Protein AF-A0AA39P437-F1 (afdb_monomer)

Radius of gyration: 14.34 Å; Cα contacts (8 Å, |Δi|>4): 29; chains: 1; bounding box: 31×19×38 Å

Structure (mmCIF, N/CA/C/O backbone):
data_AF-A0AA39P437-F1
#
_entry.id   AF-A0AA39P437-F1
#
loop_
_atom_site.group_PDB
_atom_site.id
_atom_site.type_symbol
_atom_site.label_atom_id
_atom_site.label_alt_id
_atom_site.label_comp_id
_atom_site.label_asym_id
_atom_site.label_entity_id
_atom_site.label_seq_id
_atom_site.pdbx_PDB_ins_code
_atom_site.Cartn_x
_atom_site.Cartn_y
_atom_site.Cartn_z
_atom_site.occupancy
_atom_site.B_iso_or_equiv
_atom_site.auth_seq_id
_atom_site.auth_comp_id
_atom_site.auth_asym_id
_atom_site.auth_atom_id
_atom_site.pdbx_PDB_model_num
ATOM 1 N N . MET A 1 1 ? -21.938 13.498 18.621 1.00 37.50 1 MET A N 1
ATOM 2 C CA . MET A 1 1 ? -21.317 12.160 18.499 1.00 37.50 1 MET A CA 1
ATOM 3 C C . MET A 1 1 ? -21.711 11.569 17.148 1.00 37.50 1 MET A C 1
ATOM 5 O O . MET A 1 1 ? -22.755 10.944 17.038 1.00 37.50 1 MET A O 1
ATOM 9 N N . VAL A 1 2 ? -20.924 11.841 16.103 1.00 37.22 2 VAL A N 1
ATOM 10 C CA . VAL A 1 2 ? -21.219 11.493 14.692 1.00 37.22 2 VAL A CA 1
ATOM 11 C C . VAL A 1 2 ? -20.572 10.142 14.336 1.00 37.22 2 VAL A C 1
ATOM 13 O O . VAL A 1 2 ? -19.889 9.996 13.334 1.00 37.22 2 VAL A O 1
ATOM 16 N N . ILE A 1 3 ? -20.691 9.161 15.238 1.00 48.12 3 ILE A N 1
ATOM 17 C CA . ILE A 1 3 ? -19.863 7.935 15.241 1.00 48.12 3 ILE A CA 1
ATOM 18 C C . ILE A 1 3 ? -20.486 6.777 14.434 1.00 48.12 3 ILE A C 1
ATOM 20 O O . ILE A 1 3 ? -19.865 5.732 14.279 1.00 48.12 3 ILE A O 1
ATOM 24 N N . ARG A 1 4 ? -21.708 6.909 13.897 1.00 49.53 4 ARG A N 1
ATOM 25 C CA . ARG A 1 4 ? -22.440 5.743 13.352 1.00 49.53 4 ARG A CA 1
ATOM 26 C C . ARG A 1 4 ? -22.826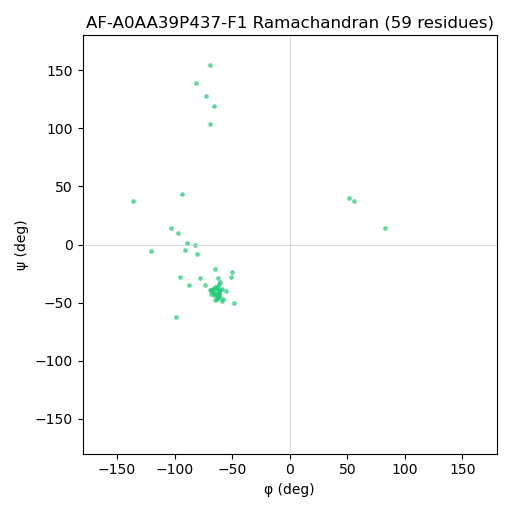 5.794 11.875 1.00 49.53 4 ARG A C 1
ATOM 28 O O . ARG A 1 4 ? -23.270 4.771 11.361 1.00 49.53 4 ARG A O 1
ATOM 35 N N . ASP A 1 5 ? -22.597 6.901 11.173 1.00 47.47 5 ASP A N 1
ATOM 36 C CA . ASP A 1 5 ? -23.153 7.082 9.821 1.00 47.47 5 ASP A CA 1
ATOM 37 C C . ASP A 1 5 ? -22.373 6.423 8.680 1.00 47.47 5 ASP A C 1
ATOM 39 O O . ASP A 1 5 ? -22.790 6.495 7.526 1.00 47.47 5 ASP A O 1
ATOM 43 N N . VAL A 1 6 ? -21.257 5.739 8.950 1.00 52.56 6 VAL A N 1
ATOM 44 C CA . VAL A 1 6 ? -20.458 5.187 7.848 1.00 52.56 6 VAL A CA 1
ATOM 45 C C . VAL A 1 6 ? -19.966 3.766 8.081 1.00 52.56 6 VAL A C 1
ATOM 47 O O . VAL A 1 6 ? -18.888 3.382 7.637 1.00 52.56 6 VAL A O 1
ATOM 50 N N . ARG A 1 7 ? -20.820 2.949 8.709 1.00 52.59 7 ARG A N 1
ATOM 51 C CA . ARG A 1 7 ? -20.619 1.501 8.914 1.00 52.59 7 ARG A CA 1
ATOM 52 C C . ARG A 1 7 ? -20.231 0.748 7.630 1.00 52.59 7 ARG A C 1
ATOM 54 O O . ARG A 1 7 ? -19.629 -0.313 7.703 1.00 52.59 7 ARG A O 1
ATOM 61 N N . THR A 1 8 ? -20.575 1.287 6.460 1.00 55.88 8 THR A N 1
ATOM 62 C CA . THR A 1 8 ? -20.178 0.754 5.153 1.00 55.88 8 THR A CA 1
ATOM 63 C C . THR A 1 8 ? -18.984 1.498 4.562 1.00 55.88 8 THR A C 1
ATOM 65 O O . THR A 1 8 ? -17.949 0.874 4.380 1.00 55.88 8 THR A O 1
ATOM 68 N N . ARG A 1 9 ? -19.054 2.806 4.262 1.00 59.81 9 ARG A N 1
ATOM 69 C CA . ARG A 1 9 ? -17.976 3.462 3.476 1.00 59.81 9 ARG A CA 1
ATOM 70 C C . ARG A 1 9 ? -16.613 3.465 4.174 1.00 59.81 9 ARG A C 1
ATOM 72 O O . ARG A 1 9 ? -15.617 3.281 3.491 1.00 59.81 9 ARG A O 1
ATOM 79 N N . TRP A 1 10 ? -16.550 3.634 5.497 1.00 64.12 10 TRP A N 1
ATOM 80 C CA . TRP A 1 10 ? -15.261 3.645 6.204 1.00 64.12 10 TRP A CA 1
ATOM 81 C C . TRP A 1 10 ? -14.712 2.230 6.397 1.00 64.12 10 TRP A C 1
ATOM 83 O O . TRP A 1 10 ? -13.501 2.046 6.340 1.00 64.12 10 TRP A O 1
ATOM 93 N N . ASN A 1 11 ? -15.587 1.224 6.494 1.00 73.75 11 ASN A N 1
ATOM 94 C CA . ASN A 1 11 ? -15.182 -0.181 6.456 1.00 73.75 11 ASN A CA 1
ATOM 95 C C . ASN A 1 11 ? -14.631 -0.572 5.082 1.00 73.75 11 ASN A C 1
ATOM 97 O O . ASN A 1 11 ? -13.616 -1.252 5.020 1.00 73.75 11 ASN A O 1
ATOM 101 N N . TRP A 1 12 ? -15.245 -0.114 3.986 1.00 77.62 12 TRP A N 1
ATOM 102 C CA . TRP A 1 12 ? -14.707 -0.336 2.639 1.00 77.62 12 TRP A CA 1
ATOM 103 C C . TRP A 1 12 ? -13.334 0.313 2.475 1.00 77.62 12 TRP A C 1
ATOM 105 O O . TRP A 1 12 ? -12.423 -0.336 1.972 1.00 77.62 12 TRP A O 1
ATOM 115 N N . THR A 1 13 ? -13.154 1.545 2.962 1.00 84.88 13 THR A N 1
ATOM 116 C CA . THR A 1 13 ? -11.845 2.211 2.967 1.00 84.88 13 THR A CA 1
ATOM 117 C C . THR A 1 13 ? -10.830 1.456 3.824 1.00 84.88 13 THR A C 1
ATOM 119 O O . THR A 1 13 ? -9.723 1.206 3.361 1.00 84.88 13 THR A O 1
ATOM 122 N N . TYR A 1 14 ? -11.198 1.023 5.032 1.00 87.25 14 TYR A N 1
ATOM 123 C CA . TYR A 1 14 ? -10.334 0.208 5.888 1.00 87.25 14 TYR A CA 1
ATOM 124 C C . TYR A 1 14 ? -9.930 -1.108 5.208 1.00 87.25 14 TYR A C 1
ATOM 126 O O . TYR A 1 14 ? -8.746 -1.429 5.145 1.00 87.25 14 TYR A O 1
ATOM 134 N N . CYS A 1 15 ? -10.893 -1.846 4.649 1.00 86.94 15 CYS A N 1
ATOM 135 C CA . CYS A 1 15 ? -10.645 -3.091 3.928 1.00 86.94 15 CYS A CA 1
ATOM 136 C C . CYS A 1 15 ? -9.758 -2.870 2.698 1.00 86.94 15 CYS A C 1
ATOM 138 O O . CYS A 1 15 ? -8.845 -3.657 2.468 1.00 86.94 15 CYS A O 1
ATOM 140 N N . MET A 1 16 ? -9.987 -1.793 1.942 1.00 87.56 16 MET A N 1
ATOM 141 C CA . MET A 1 16 ? -9.175 -1.431 0.780 1.00 87.56 16 MET A CA 1
ATOM 142 C C . MET A 1 16 ? -7.733 -1.118 1.183 1.00 87.56 16 MET A C 1
ATOM 144 O O . MET A 1 16 ? -6.809 -1.648 0.573 1.00 87.56 16 MET A O 1
ATOM 148 N N . ILE A 1 17 ? -7.529 -0.305 2.225 1.00 90.75 17 ILE A N 1
ATOM 149 C CA . ILE A 1 17 ? -6.188 0.030 2.719 1.00 90.75 17 ILE A CA 1
ATOM 150 C C . ILE A 1 17 ? -5.488 -1.227 3.235 1.00 90.75 17 ILE A C 1
ATOM 152 O O . ILE A 1 17 ? -4.346 -1.482 2.870 1.00 90.75 17 ILE A O 1
ATOM 156 N N . LYS A 1 18 ? -6.180 -2.048 4.031 1.00 91.38 18 LYS A N 1
ATOM 157 C CA . LYS A 1 18 ? -5.631 -3.302 4.552 1.00 91.38 18 LYS A CA 1
ATOM 158 C C . LYS A 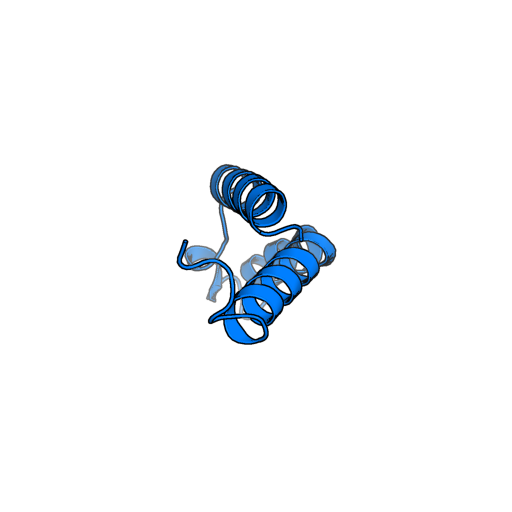1 18 ? -5.192 -4.235 3.422 1.00 91.38 18 LYS A C 1
ATOM 160 O O . LYS A 1 18 ? -4.077 -4.741 3.454 1.00 91.38 18 LYS A O 1
ATOM 165 N N . HIS A 1 19 ? -6.036 -4.418 2.410 1.00 90.81 19 HIS A N 1
ATOM 166 C CA . HIS A 1 19 ? -5.708 -5.262 1.266 1.00 90.81 19 HIS A CA 1
ATOM 167 C C . HIS A 1 19 ? -4.558 -4.681 0.429 1.00 90.81 19 HIS A C 1
ATOM 169 O O . HIS A 1 19 ? -3.677 -5.412 -0.013 1.00 90.81 19 HIS A O 1
ATOM 175 N N . GLY A 1 20 ? -4.518 -3.356 0.258 1.00 91.06 20 GLY A N 1
ATOM 176 C CA . GLY A 1 20 ? -3.401 -2.667 -0.387 1.00 91.06 20 GLY A CA 1
ATOM 177 C C . GLY A 1 20 ? -2.077 -2.858 0.357 1.00 91.06 20 GLY A C 1
ATOM 178 O O . GLY A 1 20 ? -1.058 -3.089 -0.285 1.00 91.06 20 GLY A O 1
ATOM 179 N N . LEU A 1 21 ? -2.091 -2.824 1.695 1.00 92.12 21 LEU A N 1
ATOM 180 C CA . LEU A 1 21 ? -0.917 -3.097 2.533 1.00 92.12 21 LEU A CA 1
ATOM 181 C C . LEU A 1 21 ? -0.454 -4.556 2.410 1.00 92.12 21 LEU A C 1
ATOM 183 O O . LEU A 1 21 ? 0.743 -4.797 2.280 1.00 92.12 21 LEU A O 1
ATOM 187 N N . GLU A 1 22 ? -1.382 -5.520 2.385 1.00 93.06 22 GLU A N 1
ATOM 188 C CA . GLU A 1 22 ? -1.076 -6.943 2.148 1.00 93.06 22 GLU A CA 1
ATOM 189 C C . GLU A 1 22 ? -0.434 -7.175 0.768 1.00 93.06 22 GLU A C 1
ATOM 191 O O . GLU A 1 22 ? 0.437 -8.030 0.621 1.00 93.06 22 GLU A O 1
ATOM 196 N N . LEU A 1 23 ? -0.836 -6.395 -0.240 1.00 92.25 23 LEU A N 1
ATOM 197 C CA . LEU A 1 23 ? -0.332 -6.482 -1.612 1.00 92.25 23 LEU A CA 1
ATOM 198 C C . LEU A 1 23 ? 0.787 -5.478 -1.932 1.00 92.25 23 LEU A C 1
ATOM 200 O O . LEU A 1 23 ? 1.162 -5.357 -3.100 1.00 92.25 23 LEU A O 1
ATOM 204 N N . ARG A 1 24 ? 1.339 -4.769 -0.937 1.00 92.19 24 ARG A N 1
ATOM 205 C CA . ARG A 1 24 ? 2.308 -3.671 -1.126 1.00 92.19 24 ARG A CA 1
ATOM 206 C C . ARG A 1 24 ? 3.445 -4.041 -2.076 1.00 92.19 24 ARG A C 1
ATOM 208 O O . ARG A 1 24 ? 3.719 -3.308 -3.026 1.00 92.19 24 ARG A O 1
ATOM 215 N N . ASP A 1 25 ? 4.086 -5.181 -1.843 1.00 89.75 25 ASP A N 1
ATOM 216 C CA . ASP A 1 25 ? 5.234 -5.619 -2.643 1.00 89.75 25 ASP A CA 1
ATOM 217 C C . ASP A 1 25 ? 4.829 -5.967 -4.077 1.00 89.75 25 ASP A C 1
ATOM 219 O O . ASP A 1 25 ? 5.521 -5.595 -5.026 1.00 89.75 25 ASP A O 1
ATOM 223 N N . ALA A 1 26 ? 3.668 -6.604 -4.253 1.00 89.75 26 ALA A N 1
ATOM 224 C CA . ALA A 1 26 ? 3.128 -6.926 -5.568 1.00 89.75 26 ALA A CA 1
ATOM 225 C C . ALA A 1 26 ? 2.770 -5.657 -6.357 1.00 89.75 26 ALA A C 1
ATOM 227 O O . ALA A 1 26 ? 3.110 -5.561 -7.534 1.00 89.75 26 ALA A O 1
ATOM 228 N N . ILE A 1 27 ? 2.145 -4.667 -5.712 1.00 88.31 27 ILE A N 1
ATOM 229 C CA . ILE A 1 27 ? 1.784 -3.380 -6.323 1.00 88.31 27 ILE A CA 1
ATOM 230 C C . ILE A 1 27 ? 3.046 -2.605 -6.724 1.00 88.31 27 ILE A C 1
ATOM 232 O O . ILE A 1 27 ? 3.145 -2.152 -7.862 1.00 88.31 27 ILE A O 1
ATOM 236 N N . ASN A 1 28 ? 4.034 -2.500 -5.829 1.00 88.06 28 ASN A N 1
ATOM 237 C CA . ASN A 1 28 ? 5.292 -1.799 -6.107 1.00 88.06 28 ASN A CA 1
ATOM 238 C C . ASN A 1 28 ? 6.110 -2.477 -7.212 1.00 88.06 28 ASN A C 1
ATOM 240 O O . ASN A 1 28 ? 6.747 -1.801 -8.016 1.00 88.06 28 ASN A O 1
ATOM 244 N N . HIS A 1 29 ? 6.112 -3.808 -7.261 1.00 88.62 29 HIS A N 1
ATOM 245 C CA . HIS A 1 29 ? 6.755 -4.544 -8.342 1.00 88.62 29 HIS A CA 1
ATOM 246 C C . HIS A 1 29 ? 6.003 -4.347 -9.665 1.00 88.62 29 HIS A C 1
ATOM 248 O O . HIS A 1 29 ? 6.616 -4.127 -10.709 1.00 88.62 29 HIS A O 1
ATOM 254 N N . TRP A 1 30 ? 4.671 -4.391 -9.637 1.00 89.75 30 TRP A N 1
ATOM 255 C CA . TRP A 1 30 ? 3.824 -4.234 -10.818 1.00 89.75 30 TRP A CA 1
ATOM 256 C C . TRP A 1 30 ? 3.990 -2.862 -11.486 1.00 89.75 30 TRP A C 1
ATOM 258 O O . TRP A 1 30 ? 4.147 -2.811 -12.705 1.00 89.75 30 TRP A O 1
ATOM 268 N N . THR A 1 31 ? 4.041 -1.768 -10.717 1.00 85.75 31 THR A N 1
ATOM 269 C CA . THR A 1 31 ? 4.193 -0.402 -11.264 1.00 85.75 31 THR A CA 1
ATOM 270 C C . THR A 1 31 ? 5.506 -0.190 -12.017 1.00 85.75 31 THR A C 1
ATOM 272 O O . THR A 1 31 ? 5.552 0.596 -12.960 1.00 85.75 31 THR A O 1
ATOM 275 N N . ILE A 1 32 ? 6.555 -0.925 -11.640 1.00 85.12 32 ILE A N 1
ATOM 276 C CA . ILE A 1 32 ? 7.880 -0.860 -12.270 1.00 85.12 32 ILE A CA 1
ATOM 277 C C . ILE A 1 32 ? 7.9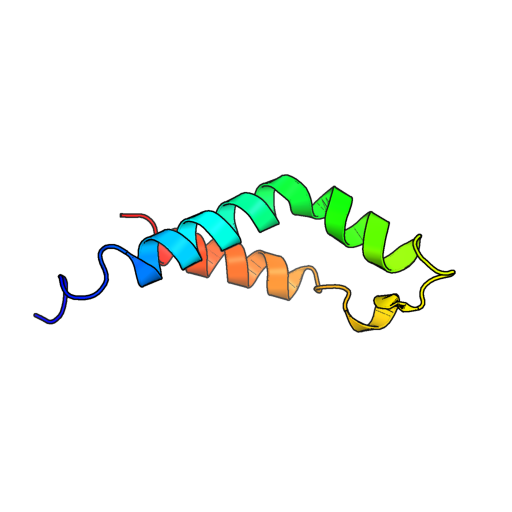73 -1.814 -13.472 1.00 85.12 32 ILE A C 1
ATOM 279 O O . ILE A 1 32 ? 8.652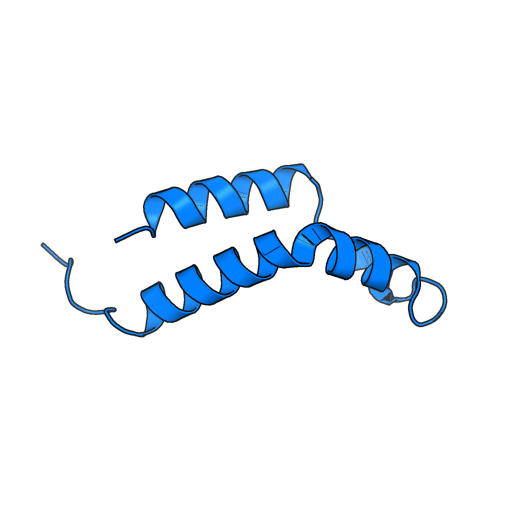 -1.526 -14.455 1.00 85.12 32 ILE A O 1
ATOM 283 N N . THR A 1 33 ? 7.309 -2.970 -13.408 1.00 85.19 33 THR A N 1
ATOM 284 C CA . THR A 1 33 ? 7.525 -4.063 -14.374 1.00 85.19 33 THR A CA 1
ATOM 285 C C . THR A 1 33 ? 6.540 -4.081 -15.533 1.00 85.19 33 THR A C 1
ATOM 287 O O . THR A 1 33 ? 6.888 -4.540 -16.624 1.00 85.19 33 THR A O 1
ATOM 290 N N . VAL A 1 34 ? 5.323 -3.574 -15.342 1.00 85.56 34 VAL A N 1
ATOM 291 C CA . VAL A 1 34 ? 4.304 -3.575 -16.394 1.00 85.56 34 VAL A CA 1
ATOM 292 C C . VAL A 1 34 ? 4.506 -2.422 -17.369 1.00 85.56 34 VAL A C 1
ATOM 294 O O . VAL A 1 34 ? 4.827 -1.301 -16.986 1.00 85.56 34 VAL A O 1
ATOM 297 N N . ASP A 1 35 ? 4.318 -2.727 -18.657 1.00 79.94 35 ASP A N 1
ATOM 298 C CA . ASP A 1 35 ? 4.379 -1.767 -19.767 1.00 79.94 35 ASP A CA 1
ATOM 299 C C . ASP A 1 35 ? 5.672 -0.925 -19.761 1.00 79.94 35 ASP A C 1
ATOM 301 O O . ASP A 1 35 ? 5.663 0.281 -19.993 1.00 79.94 35 ASP A O 1
ATOM 305 N N . LYS A 1 36 ? 6.803 -1.580 -19.441 1.00 84.38 36 LYS A N 1
ATOM 306 C CA . LYS A 1 36 ? 8.152 -0.987 -19.372 1.00 84.38 36 LYS A CA 1
ATOM 307 C C . LYS A 1 36 ? 8.255 0.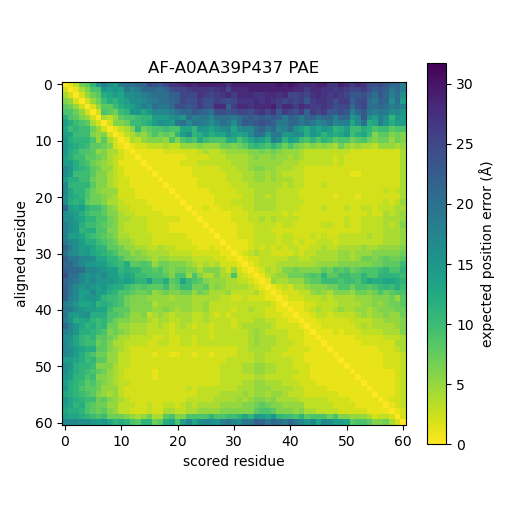225 -18.431 1.00 84.38 36 LYS A C 1
ATOM 309 O O . LYS A 1 36 ? 8.962 1.178 -18.743 1.00 84.38 36 LYS A O 1
ATOM 314 N N . GLY A 1 37 ? 7.552 0.190 -17.299 1.00 81.81 37 GLY A N 1
ATOM 315 C CA . GLY A 1 37 ? 7.606 1.263 -16.303 1.00 81.81 37 GLY A CA 1
ATOM 316 C C . GLY A 1 37 ? 6.687 2.444 -16.611 1.00 81.81 37 GLY A C 1
ATOM 317 O O . GLY A 1 37 ? 6.797 3.484 -15.974 1.00 81.81 37 GLY A O 1
ATOM 318 N N . ARG A 1 38 ? 5.726 2.302 -17.537 1.00 86.19 38 ARG A N 1
ATOM 319 C CA . ARG A 1 38 ? 4.710 3.338 -17.814 1.00 86.19 38 ARG A CA 1
ATOM 320 C C . ARG A 1 38 ? 3.985 3.841 -16.561 1.00 86.19 38 ARG A C 1
ATOM 322 O O . ARG A 1 38 ? 3.489 4.963 -16.551 1.00 86.19 38 ARG A O 1
ATOM 329 N N . PHE A 1 39 ? 3.873 2.999 -15.538 1.00 86.44 39 PHE A N 1
ATOM 330 C CA . PHE A 1 39 ? 3.165 3.301 -14.297 1.00 86.44 39 PHE A CA 1
ATOM 331 C C . PHE A 1 39 ? 4.103 3.644 -13.136 1.00 86.44 39 PHE A C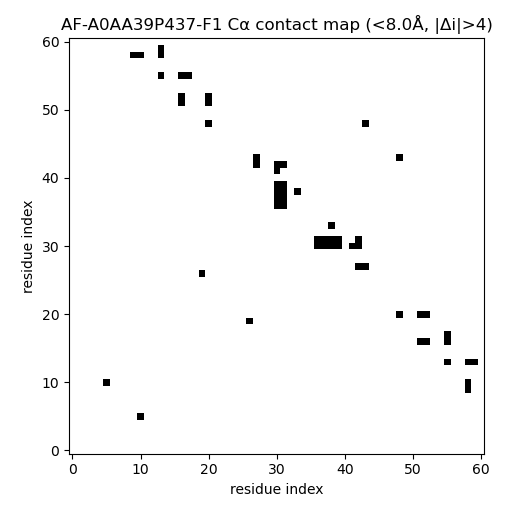 1
ATOM 333 O O . PHE A 1 39 ? 3.655 3.667 -11.991 1.00 86.44 39 PHE A O 1
ATOM 340 N N . GLU A 1 40 ? 5.381 3.921 -13.397 1.00 86.25 40 GLU A N 1
ATOM 341 C CA . GLU A 1 40 ? 6.347 4.261 -12.350 1.00 86.25 40 GLU A CA 1
ATOM 342 C C . GLU A 1 40 ? 5.940 5.530 -11.582 1.00 86.25 40 GLU A C 1
ATOM 344 O O . GLU A 1 40 ? 6.094 5.586 -10.364 1.00 86.25 40 GLU A O 1
ATOM 349 N N . ASP A 1 41 ? 5.286 6.483 -12.252 1.00 86.44 41 ASP A N 1
ATOM 350 C CA . ASP A 1 41 ? 4.733 7.698 -11.635 1.00 86.44 41 ASP A CA 1
ATOM 351 C C . ASP A 1 41 ? 3.600 7.409 -10.631 1.00 86.44 41 ASP A C 1
ATOM 353 O O . ASP A 1 41 ? 3.300 8.234 -9.769 1.00 86.44 41 ASP A O 1
ATOM 357 N N . LEU A 1 42 ? 2.961 6.236 -10.732 1.00 86.06 42 LEU A N 1
ATOM 358 C CA . LEU A 1 42 ? 1.922 5.770 -9.807 1.00 86.06 42 LEU A CA 1
ATOM 359 C C . LEU A 1 42 ? 2.502 4.991 -8.621 1.00 86.06 42 LEU A C 1
ATOM 361 O O . LEU A 1 42 ? 1.752 4.483 -7.784 1.00 86.06 42 LEU A O 1
ATOM 365 N N . LYS A 1 43 ? 3.828 4.850 -8.546 1.00 87.31 43 LYS A N 1
ATOM 366 C CA . LYS A 1 43 ? 4.486 4.176 -7.434 1.00 87.31 43 LYS A CA 1
ATOM 367 C C . LYS A 1 43 ? 4.276 4.969 -6.149 1.00 87.31 43 LYS A C 1
ATOM 369 O O . LYS A 1 43 ? 4.746 6.093 -5.998 1.00 87.31 43 LYS A O 1
ATOM 374 N N . ILE A 1 44 ? 3.633 4.316 -5.191 1.00 88.06 44 ILE A N 1
ATOM 375 C CA . ILE A 1 44 ? 3.440 4.842 -3.845 1.00 88.06 44 ILE A CA 1
ATOM 376 C C . ILE A 1 44 ? 4.783 4.795 -3.105 1.00 88.06 44 ILE A C 1
ATOM 378 O O . ILE A 1 44 ? 5.457 3.759 -3.055 1.00 88.06 44 ILE A O 1
ATOM 382 N N . LYS A 1 45 ? 5.192 5.926 -2.532 1.00 91.31 45 LYS A N 1
ATOM 383 C CA . LYS A 1 45 ? 6.424 6.051 -1.746 1.00 91.31 45 LYS A CA 1
ATOM 384 C C . LYS A 1 45 ? 6.295 5.290 -0.435 1.00 91.31 45 LYS A C 1
ATOM 386 O O . LYS A 1 45 ? 5.214 5.151 0.126 1.00 91.31 45 LYS A O 1
ATOM 391 N N . ASN A 1 46 ? 7.430 4.872 0.124 1.00 90.81 46 ASN A N 1
ATOM 392 C CA . ASN A 1 46 ? 7.446 4.209 1.431 1.00 90.81 46 ASN A CA 1
ATOM 393 C C . ASN A 1 46 ? 6.776 5.051 2.527 1.00 90.81 46 ASN A C 1
ATOM 395 O O . ASN A 1 46 ? 5.995 4.505 3.290 1.00 90.81 46 ASN A O 1
ATOM 399 N N . SER A 1 47 ? 6.983 6.370 2.533 1.00 93.62 47 SER A N 1
ATOM 400 C CA . SER A 1 47 ? 6.320 7.268 3.486 1.00 93.62 47 SER A CA 1
ATOM 401 C C . SER A 1 47 ? 4.794 7.280 3.347 1.00 93.62 47 SER A C 1
ATOM 403 O O . SER A 1 47 ? 4.088 7.384 4.340 1.00 93.62 47 SER A O 1
ATOM 405 N N . GLU A 1 48 ? 4.278 7.159 2.122 1.00 93.38 48 GLU A N 1
ATOM 406 C CA . GLU A 1 48 ? 2.836 7.125 1.860 1.00 93.38 48 GLU A CA 1
ATOM 407 C C . GLU A 1 48 ? 2.232 5.782 2.298 1.00 93.38 48 GLU A C 1
ATOM 409 O O . GLU A 1 48 ? 1.123 5.750 2.827 1.00 93.38 48 GLU A O 1
ATOM 414 N N . TRP A 1 49 ? 2.979 4.679 2.163 1.00 94.50 49 TRP A N 1
ATOM 415 C CA . TRP A 1 49 ? 2.609 3.392 2.760 1.00 94.50 49 TRP A CA 1
ATOM 416 C C . TRP A 1 49 ? 2.558 3.456 4.291 1.00 94.50 49 TRP A C 1
ATOM 418 O O . TRP A 1 49 ? 1.614 2.941 4.889 1.00 94.50 49 TRP A O 1
ATOM 428 N N . ASP A 1 50 ? 3.528 4.122 4.918 1.00 94.81 50 ASP A N 1
ATOM 429 C CA . ASP A 1 50 ? 3.556 4.302 6.374 1.00 94.81 50 ASP A CA 1
ATOM 430 C C . ASP A 1 50 ? 2.370 5.162 6.852 1.00 94.81 50 ASP A C 1
ATOM 432 O O . ASP A 1 50 ? 1.782 4.915 7.907 1.00 94.81 50 ASP A O 1
ATOM 436 N N . ASP A 1 51 ? 1.971 6.167 6.069 1.00 94.50 51 ASP A N 1
ATOM 437 C CA . ASP A 1 51 ? 0.782 6.970 6.356 1.00 94.50 51 ASP A CA 1
ATOM 438 C C . ASP A 1 51 ? -0.514 6.164 6.191 1.00 94.50 51 ASP A C 1
ATOM 440 O O . ASP A 1 51 ? -1.415 6.275 7.028 1.00 94.50 51 ASP A O 1
ATOM 444 N N . LEU A 1 52 ? -0.598 5.292 5.181 1.00 92.06 52 LEU A N 1
ATOM 445 C CA . LEU A 1 52 ? -1.717 4.359 5.018 1.00 92.06 52 LEU A CA 1
ATOM 446 C C . LEU A 1 52 ? -1.850 3.406 6.212 1.00 92.06 52 LEU A C 1
ATOM 448 O O . LEU A 1 52 ? -2.968 3.145 6.657 1.00 92.06 52 LEU A O 1
ATOM 452 N N . GLU A 1 53 ? -0.739 2.929 6.774 1.00 93.44 53 GLU A N 1
ATOM 453 C CA . GLU A 1 53 ? -0.748 2.081 7.970 1.00 93.44 53 GLU A CA 1
ATOM 454 C C . GLU A 1 53 ? -1.286 2.828 9.202 1.00 93.44 53 GLU A C 1
ATOM 456 O O . GLU A 1 53 ? -2.147 2.311 9.923 1.00 93.44 53 GLU A O 1
ATOM 461 N N . LYS A 1 54 ? -0.875 4.088 9.403 1.00 93.56 54 LYS A N 1
ATOM 462 C CA . LYS A 1 54 ? -1.421 4.945 10.474 1.00 93.56 54 LYS A CA 1
ATOM 463 C C . LYS A 1 54 ? -2.921 5.175 10.298 1.00 93.56 54 LYS A C 1
ATOM 465 O O . LYS A 1 54 ? -3.679 5.051 11.261 1.00 93.56 54 LYS A O 1
ATOM 470 N N . ILE A 1 55 ? -3.360 5.480 9.075 1.00 91.25 55 ILE A N 1
ATOM 471 C CA . ILE A 1 55 ? -4.779 5.684 8.751 1.00 91.25 55 ILE A CA 1
ATOM 472 C C . ILE A 1 55 ? -5.571 4.398 9.013 1.00 91.25 55 ILE A C 1
ATOM 474 O O . ILE A 1 55 ? -6.620 4.452 9.654 1.00 91.25 55 ILE A O 1
ATOM 478 N N . ALA A 1 56 ? -5.065 3.237 8.589 1.00 89.44 56 ALA A N 1
ATOM 479 C CA . ALA A 1 56 ? -5.692 1.948 8.871 1.00 89.44 56 ALA A CA 1
ATOM 480 C C . ALA A 1 56 ? -5.822 1.689 10.379 1.00 89.44 56 ALA A C 1
ATOM 482 O O . ALA A 1 56 ? -6.847 1.170 10.814 1.00 89.44 56 ALA A O 1
ATOM 483 N N . GLY A 1 57 ? -4.824 2.083 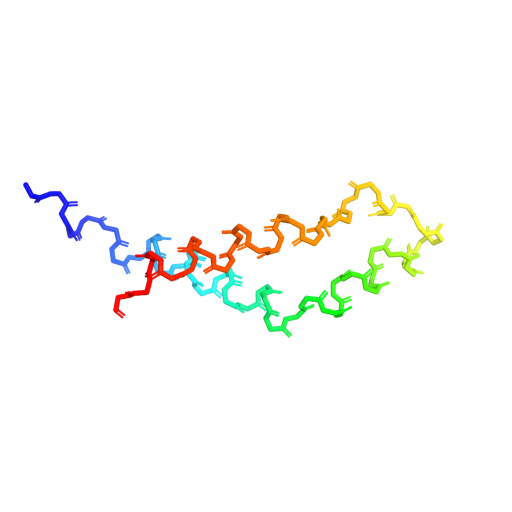11.177 1.00 89.19 57 GLY A N 1
ATOM 484 C CA . GLY A 1 57 ? -4.866 2.008 12.637 1.00 89.19 57 GLY A CA 1
ATOM 485 C C . GLY A 1 57 ? -5.973 2.863 13.261 1.00 89.19 57 GLY A C 1
ATOM 486 O O . GLY A 1 57 ? -6.653 2.397 14.170 1.00 89.19 57 GLY A O 1
ATOM 487 N N . ILE A 1 58 ? -6.204 4.073 12.742 1.00 88.56 58 ILE A N 1
ATOM 488 C CA . ILE A 1 58 ? -7.294 4.964 13.186 1.00 88.56 58 ILE A CA 1
ATOM 489 C C . ILE A 1 58 ? -8.664 4.406 12.781 1.00 88.56 58 ILE A C 1
ATOM 491 O 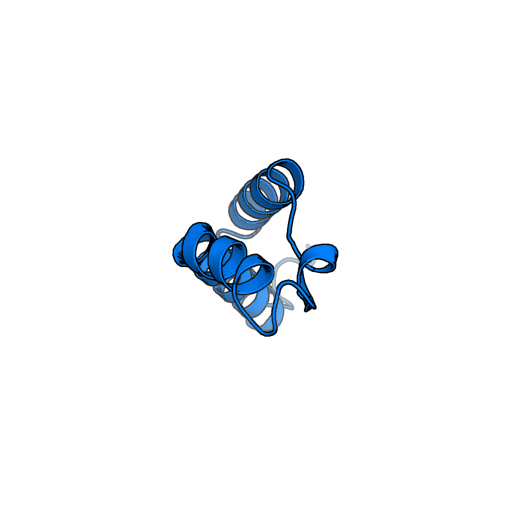O . ILE A 1 58 ? -9.630 4.509 13.534 1.00 88.56 58 ILE A O 1
ATOM 495 N N . LEU A 1 59 ? -8.752 3.824 11.582 1.00 84.06 59 LEU A N 1
ATOM 496 C CA . LEU A 1 59 ? -9.985 3.257 11.035 1.00 84.06 59 LEU A CA 1
ATOM 497 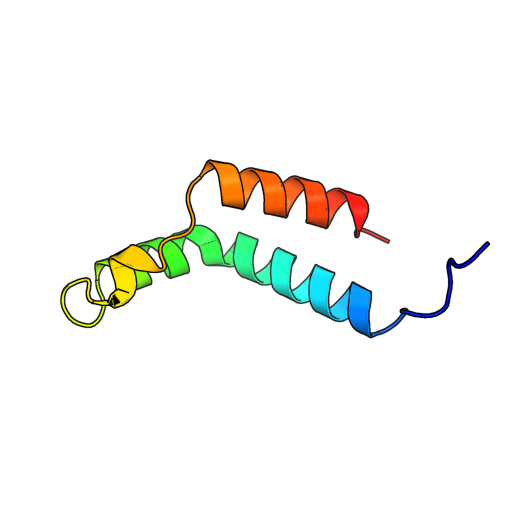C C . LEU A 1 59 ? -10.310 1.856 11.573 1.00 84.06 59 LEU A C 1
ATOM 499 O O . LEU A 1 59 ? -11.385 1.338 11.274 1.00 84.06 59 LEU A O 1
ATOM 503 N N . LYS A 1 60 ? -9.404 1.227 12.329 1.00 77.12 60 LYS A N 1
ATOM 504 C CA . LYS A 1 60 ? -9.602 -0.100 12.915 1.00 77.12 60 LYS A CA 1
ATOM 505 C C . LYS A 1 60 ? -10.673 -0.017 14.010 1.00 77.12 60 LYS A C 1
ATOM 507 O O . LYS A 1 60 ? -10.399 0.462 15.108 1.00 77.12 60 LYS A O 1
ATOM 512 N N . VAL A 1 61 ? -11.880 -0.483 13.686 1.00 66.00 61 VAL A N 1
ATOM 513 C CA . VAL A 1 61 ? -13.030 -0.611 14.603 1.00 66.00 61 VAL A CA 1
ATOM 514 C C . VAL A 1 61 ? -13.097 -2.015 15.187 1.00 66.00 61 VAL A C 1
ATOM 516 O O . VAL A 1 61 ? -12.889 -2.979 14.415 1.00 66.00 61 VAL A O 1
#

Sequence (61 aa):
MVIRDVRTRWNWTYCMIKHGLELRDAINHWTITVDKGRFEDLKIKNSEWDDLEKIAGILKV

Organism: NCBI:txid153914

Nearest PDB structures (foldseek):
  7y5e-assembly1_Z6  TM=3.688E-01  e=4.636E+00  Porphyridium purpureum
  8eau-assembly1_f  TM=3.684E-01  e=8.855E+00  Saccharomyces cerevisiae

Secondary structure (DSSP, 8-state):
---STTTTHHHHHHHHHHHHHHTHHHHHHHHHHGGGGTTGGGPPPHHHHHHHHHHHHHH--

Solvent-accessible surface area (backbone atoms only — not comparable to full-atom values): 3634 Å² total; per-residue (Å²): 136,90,85,70,89,44,81,56,65,52,48,51,50,33,52,51,50,52,53,48,61,76,38,40,70,59,51,56,49,44,24,50,62,44,80,83,30,75,39,44,89,71,50,79,49,70,70,54,52,55,50,48,51,53,50,39,59,72,55,62,125

Foldseek 3Di:
DPPPDPPPPLVVLLVVLVVCLVCVVVVQCCCCPPPNNPNVVVRDDPVNNVVSVVSSVVSPD

Mean predicted aligned error: 7.04 Å

pLDDT: mean 81.68, std 15.06, range [37.22, 94.81]